Protein AF-A0A535ISM0-F1 (afdb_monomer_lite)

Foldseek 3Di:
DDQVLLVVLLVLLVVDVVLVQCCLVPVPVSQCDDPNDHRPDDPVSVVQSVPDHDPDSVSVVVSSVVVSVVVVVVVVVVVVVVVD

pLDDT: mean 86.06, std 11.42, range [53.62, 95.62]

Radius of gyration: 14.02 Å; chains: 1; bounding box: 24×26×46 Å

Structure (mmCIF, N/CA/C/O backbone):
data_AF-A0A535ISM0-F1
#
_entry.id   AF-A0A535ISM0-F1
#
loop_
_atom_site.group_PDB
_atom_site.id
_atom_site.type_symbol
_atom_site.label_atom_id
_atom_site.label_alt_id
_atom_site.label_comp_id
_atom_site.label_asym_id
_atom_site.label_entity_id
_atom_site.label_seq_id
_atom_site.pdbx_PDB_ins_code
_atom_site.Cartn_x
_atom_site.Cartn_y
_atom_site.Cartn_z
_atom_site.occupancy
_atom_site.B_iso_or_equiv
_atom_site.auth_seq_id
_atom_site.auth_comp_id
_atom_site.auth_asym_id
_atom_site.auth_atom_id
_atom_site.pdbx_PDB_model_num
ATOM 1 N N . MET A 1 1 ? -4.459 -6.017 14.800 1.00 53.62 1 MET A N 1
ATOM 2 C CA . MET A 1 1 ? -4.276 -6.825 13.571 1.00 53.62 1 MET A CA 1
ATOM 3 C C . MET A 1 1 ? -2.982 -6.372 12.914 1.00 53.62 1 MET A C 1
ATOM 5 O O . MET A 1 1 ? -2.755 -5.171 12.859 1.00 53.62 1 MET A O 1
ATOM 9 N N . ALA A 1 2 ? -2.100 -7.282 12.507 1.00 73.00 2 ALA A N 1
ATOM 10 C CA . ALA A 1 2 ? -0.855 -6.892 11.848 1.00 73.00 2 ALA A CA 1
ATOM 11 C C . ALA A 1 2 ? -1.137 -6.633 10.357 1.00 73.00 2 ALA A C 1
ATOM 13 O O . ALA A 1 2 ? -1.592 -7.537 9.662 1.00 73.00 2 ALA A O 1
ATOM 14 N N . HIS A 1 3 ? -0.893 -5.409 9.882 1.00 87.06 3 HIS A N 1
ATOM 15 C CA . HIS A 1 3 ? -1.090 -4.962 8.492 1.00 87.06 3 HIS A CA 1
ATOM 16 C C . HIS A 1 3 ? -0.008 -5.517 7.536 1.00 87.06 3 HIS A C 1
ATOM 18 O O . HIS A 1 3 ? 0.586 -4.786 6.747 1.00 87.06 3 HIS A O 1
ATOM 24 N N . ILE A 1 4 ? 0.290 -6.818 7.646 1.00 90.00 4 ILE A N 1
ATOM 25 C CA . ILE A 1 4 ? 1.461 -7.476 7.037 1.00 90.00 4 ILE A CA 1
ATOM 26 C C . ILE A 1 4 ? 1.420 -7.395 5.513 1.00 90.00 4 ILE A C 1
ATOM 28 O O . I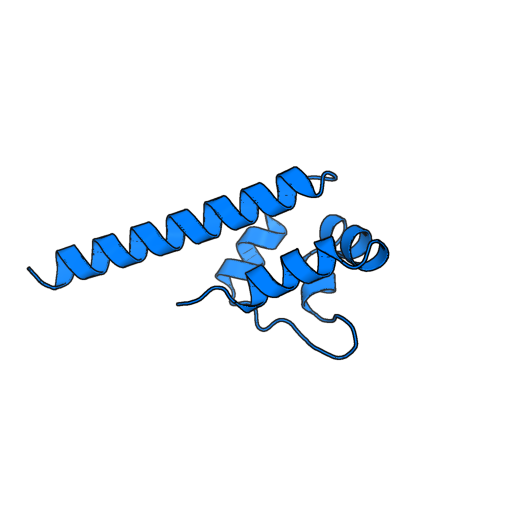LE A 1 4 ? 2.436 -7.106 4.890 1.00 90.00 4 ILE A O 1
ATOM 32 N N . ASP A 1 5 ? 0.265 -7.630 4.890 1.00 91.62 5 ASP A N 1
ATOM 33 C CA . ASP A 1 5 ? 0.175 -7.581 3.428 1.00 91.62 5 ASP A CA 1
ATOM 34 C C . ASP A 1 5 ? 0.294 -6.153 2.884 1.00 91.62 5 ASP A C 1
ATOM 36 O O . ASP A 1 5 ? 0.814 -5.966 1.785 1.00 91.62 5 ASP A O 1
ATOM 40 N N . LEU A 1 6 ? -0.094 -5.140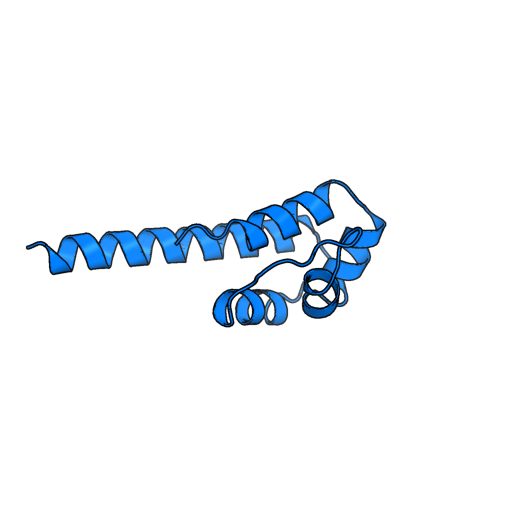 3.665 1.00 91.19 6 LEU A N 1
ATOM 41 C CA . LEU A 1 6 ? 0.129 -3.741 3.308 1.00 91.19 6 LEU A CA 1
ATOM 42 C C . LEU A 1 6 ? 1.618 -3.369 3.418 1.00 91.19 6 LEU A C 1
ATOM 44 O O . LEU A 1 6 ? 2.154 -2.700 2.538 1.00 91.19 6 LEU A O 1
ATOM 48 N N . GLU A 1 7 ? 2.312 -3.857 4.449 1.00 92.00 7 GLU A N 1
ATOM 49 C CA . GLU A 1 7 ? 3.767 -3.704 4.589 1.00 92.00 7 GLU A CA 1
ATOM 50 C C . GLU A 1 7 ? 4.514 -4.424 3.449 1.00 92.00 7 GLU A C 1
ATOM 52 O O . GLU A 1 7 ? 5.377 -3.828 2.802 1.00 92.00 7 GLU A O 1
ATOM 57 N N . ARG A 1 8 ? 4.127 -5.668 3.123 1.00 92.19 8 ARG A N 1
ATOM 58 C CA . ARG A 1 8 ? 4.695 -6.440 2.001 1.00 92.19 8 ARG A CA 1
ATOM 59 C C . ARG A 1 8 ? 4.482 -5.741 0.657 1.00 92.19 8 ARG A C 1
ATOM 61 O O . ARG A 1 8 ? 5.399 -5.744 -0.163 1.00 92.19 8 ARG A O 1
ATOM 68 N N . LEU A 1 9 ? 3.314 -5.134 0.432 1.00 93.12 9 LEU A N 1
ATOM 69 C CA . LEU A 1 9 ? 3.012 -4.359 -0.778 1.00 93.12 9 LEU A CA 1
ATOM 70 C C . LEU A 1 9 ? 4.008 -3.206 -0.952 1.00 93.12 9 LEU A C 1
ATOM 72 O O . LEU A 1 9 ? 4.579 -3.017 -2.028 1.00 93.12 9 LEU A O 1
ATOM 76 N N . VAL A 1 10 ? 4.256 -2.457 0.124 1.00 93.31 10 VAL A N 1
ATOM 77 C CA . VAL A 1 10 ? 5.210 -1.345 0.119 1.00 93.31 10 VAL A CA 1
ATOM 78 C C . VAL A 1 10 ? 6.641 -1.851 -0.078 1.00 93.31 10 VAL A C 1
ATOM 80 O O . VAL A 1 10 ? 7.383 -1.283 -0.880 1.00 93.31 10 VAL A O 1
ATOM 83 N N . SER A 1 11 ? 7.033 -2.948 0.576 1.00 93.50 11 SER A N 1
ATOM 84 C CA . SER A 1 11 ? 8.347 -3.570 0.361 1.00 93.50 11 SER A CA 1
ATOM 85 C C . SER A 1 11 ? 8.545 -4.034 -1.086 1.00 93.50 11 SER A C 1
ATOM 87 O O . SER A 1 11 ? 9.616 -3.817 -1.648 1.00 93.50 11 SER A O 1
ATOM 89 N N . ALA A 1 12 ? 7.519 -4.601 -1.727 1.00 93.19 12 ALA A N 1
ATOM 90 C CA . ALA A 1 12 ? 7.578 -4.968 -3.141 1.00 93.19 12 ALA A CA 1
ATOM 91 C C . ALA A 1 12 ? 7.818 -3.736 -4.033 1.00 93.19 12 ALA A C 1
ATOM 93 O O . ALA A 1 12 ? 8.688 -3.768 -4.900 1.00 93.19 12 ALA A O 1
ATOM 94 N N . GLY A 1 13 ? 7.139 -2.613 -3.767 1.00 93.75 13 GLY A N 1
ATOM 95 C CA . GLY A 1 13 ? 7.381 -1.346 -4.474 1.00 93.75 13 GLY A CA 1
ATOM 96 C C . GLY A 1 13 ? 8.767 -0.741 -4.210 1.00 93.75 13 GLY A C 1
ATOM 97 O O . GLY A 1 13 ? 9.312 -0.007 -5.039 1.00 93.75 13 GLY A O 1
ATOM 98 N N . ALA A 1 14 ? 9.382 -1.046 -3.068 1.00 93.81 14 ALA A N 1
ATOM 99 C CA . ALA A 1 14 ? 10.748 -0.622 -2.782 1.00 93.81 14 ALA A CA 1
ATOM 100 C C . ALA A 1 14 ? 11.776 -1.405 -3.617 1.00 93.81 14 ALA A C 1
ATOM 102 O O . ALA A 1 14 ? 12.752 -0.807 -4.071 1.00 93.81 14 ALA A O 1
ATOM 103 N N . LEU A 1 15 ? 11.532 -2.700 -3.847 1.00 93.69 15 LEU A N 1
ATOM 104 C CA . LEU A 1 15 ? 12.461 -3.627 -4.502 1.00 93.69 15 LEU A CA 1
ATOM 105 C C . LEU A 1 15 ? 12.296 -3.712 -6.027 1.00 93.69 15 LEU A C 1
ATOM 107 O O . LEU A 1 15 ? 13.280 -3.945 -6.724 1.00 93.69 15 LEU A O 1
ATOM 111 N N . ASP A 1 16 ? 11.086 -3.511 -6.555 1.00 94.06 16 ASP A N 1
ATOM 112 C CA . ASP A 1 16 ? 10.793 -3.606 -7.989 1.00 94.06 16 ASP A CA 1
ATOM 113 C C . ASP A 1 16 ? 10.266 -2.267 -8.530 1.00 94.06 16 ASP A C 1
ATOM 115 O O . ASP A 1 16 ? 9.174 -1.805 -8.190 1.00 94.06 16 ASP A O 1
ATOM 119 N N . TYR A 1 17 ? 11.054 -1.640 -9.407 1.00 93.31 17 TYR A N 1
ATOM 120 C CA . TYR A 1 17 ? 10.717 -0.356 -10.024 1.00 93.31 17 TYR A CA 1
ATOM 121 C C . TYR A 1 17 ? 9.460 -0.424 -10.904 1.00 93.31 17 TYR A C 1
ATOM 123 O O . TYR A 1 17 ? 8.635 0.484 -10.853 1.00 93.31 17 TYR A O 1
ATOM 131 N N . LYS A 1 18 ? 9.264 -1.500 -11.674 1.00 92.62 18 LYS A N 1
ATOM 132 C CA . LYS A 1 18 ? 8.073 -1.639 -12.532 1.00 92.62 18 LYS A CA 1
ATOM 133 C C . LYS A 1 18 ? 6.824 -1.828 -11.683 1.00 92.62 18 LYS A C 1
ATOM 135 O O . LYS A 1 18 ? 5.763 -1.285 -11.994 1.00 92.62 18 LYS A O 1
ATOM 140 N N . PHE A 1 19 ? 6.950 -2.578 -10.592 1.00 93.62 19 PHE A N 1
ATOM 141 C CA . PHE A 1 19 ? 5.863 -2.718 -9.635 1.00 93.62 19 PHE A CA 1
ATOM 142 C C . PHE A 1 19 ? 5.562 -1.401 -8.922 1.00 93.62 19 PHE A C 1
ATOM 144 O O . PHE A 1 19 ? 4.396 -1.070 -8.752 1.00 93.62 19 PHE A O 1
ATOM 151 N N . ARG A 1 20 ? 6.579 -0.607 -8.572 1.00 94.81 20 ARG A N 1
ATOM 152 C CA . ARG A 1 20 ? 6.396 0.744 -8.022 1.00 94.81 20 ARG A CA 1
ATOM 153 C C . ARG A 1 20 ? 5.577 1.638 -8.945 1.00 94.81 20 ARG A C 1
ATOM 155 O O . ARG A 1 20 ? 4.662 2.306 -8.477 1.00 94.81 20 ARG A O 1
ATOM 162 N N . GLU A 1 21 ? 5.891 1.655 -10.238 1.00 94.56 21 GLU A N 1
ATOM 163 C CA . GLU A 1 21 ? 5.129 2.437 -11.216 1.00 94.56 21 GLU A CA 1
ATOM 164 C C . GLU A 1 21 ? 3.669 1.979 -11.287 1.00 94.56 21 GLU A C 1
ATOM 166 O O . GLU A 1 21 ? 2.757 2.808 -11.304 1.00 94.56 21 GLU A O 1
ATOM 171 N N . LEU A 1 22 ? 3.431 0.661 -11.274 1.00 93.31 22 LEU A N 1
ATOM 172 C CA . LEU A 1 22 ? 2.079 0.111 -11.213 1.00 93.31 22 LEU A CA 1
ATOM 173 C C . LEU A 1 22 ? 1.369 0.509 -9.914 1.00 93.31 22 LEU A C 1
ATOM 175 O O . LEU A 1 22 ? 0.223 0.936 -9.972 1.00 93.31 22 LEU A O 1
ATOM 179 N N . LEU A 1 23 ? 2.049 0.405 -8.775 1.00 93.44 23 LEU A N 1
ATOM 180 C CA . LEU A 1 23 ? 1.529 0.711 -7.445 1.00 93.44 23 LEU A CA 1
ATOM 181 C C . LEU A 1 23 ? 1.136 2.182 -7.300 1.00 93.44 23 LEU A C 1
ATOM 183 O O . LEU A 1 23 ? 0.103 2.466 -6.709 1.00 93.44 23 LEU A O 1
ATOM 187 N N . LEU A 1 24 ? 1.916 3.110 -7.858 1.00 94.44 24 LEU A N 1
ATOM 188 C CA . LEU A 1 24 ? 1.586 4.538 -7.840 1.00 94.44 24 LEU A CA 1
ATOM 189 C C . LEU A 1 24 ? 0.445 4.888 -8.800 1.00 94.44 24 LEU A C 1
ATOM 191 O O . LEU A 1 24 ? -0.368 5.758 -8.501 1.00 94.44 24 LEU A O 1
ATOM 195 N N . ARG A 1 25 ? 0.374 4.217 -9.955 1.00 93.75 25 ARG A N 1
ATOM 196 C CA . ARG A 1 25 ? -0.659 4.483 -10.965 1.00 93.75 25 ARG A CA 1
ATOM 197 C C . ARG A 1 25 ? -2.006 3.855 -10.613 1.00 93.75 25 ARG A C 1
ATOM 199 O O . ARG A 1 25 ? -3.045 4.454 -10.868 1.00 93.75 25 ARG A O 1
ATOM 206 N N . ASP A 1 26 ? -1.982 2.624 -10.120 1.00 92.62 26 ASP A N 1
ATOM 207 C CA . ASP A 1 26 ? -3.159 1.804 -9.846 1.00 92.62 26 ASP A CA 1
ATOM 208 C C . ASP A 1 26 ? -2.884 0.867 -8.649 1.00 92.62 26 ASP A C 1
ATOM 210 O O . ASP A 1 26 ? -2.547 -0.312 -8.824 1.00 92.62 26 ASP A O 1
ATOM 214 N N . PRO A 1 27 ? -3.009 1.391 -7.414 1.00 91.44 27 PRO A N 1
ATOM 215 C CA . PRO A 1 27 ? -2.692 0.649 -6.197 1.00 91.44 27 PRO A CA 1
ATOM 216 C C . PRO A 1 27 ? -3.530 -0.619 -6.008 1.00 91.44 27 PRO A C 1
ATOM 218 O O . PRO A 1 27 ? -3.050 -1.605 -5.452 1.00 91.44 27 PRO A O 1
ATOM 221 N N . ILE A 1 28 ? -4.784 -0.605 -6.470 1.00 91.25 28 ILE A N 1
ATOM 222 C CA . ILE A 1 28 ? -5.695 -1.747 -6.343 1.00 91.25 28 ILE A CA 1
ATOM 223 C C . ILE A 1 28 ? -5.278 -2.856 -7.296 1.00 91.25 28 ILE A C 1
ATOM 225 O O . ILE A 1 28 ? -5.143 -4.004 -6.879 1.00 91.25 28 ILE A O 1
ATOM 229 N N . ARG A 1 29 ? -4.969 -2.510 -8.547 1.00 90.62 29 ARG A N 1
ATOM 230 C CA . ARG A 1 29 ? -4.436 -3.486 -9.494 1.00 90.62 29 ARG A CA 1
ATOM 231 C C . ARG A 1 29 ? -3.084 -4.043 -9.058 1.00 90.62 29 ARG A C 1
ATOM 233 O O . ARG A 1 29 ? -2.829 -5.223 -9.275 1.00 90.62 29 ARG A O 1
ATOM 240 N N . ALA A 1 30 ? -2.225 -3.224 -8.452 1.00 91.00 30 ALA A N 1
ATOM 241 C CA . ALA A 1 30 ? -0.959 -3.687 -7.884 1.00 91.00 30 ALA A CA 1
ATOM 242 C C . ALA A 1 30 ? -1.176 -4.679 -6.726 1.00 91.00 30 ALA A C 1
ATOM 244 O O . ALA A 1 30 ? -0.466 -5.678 -6.624 1.00 91.00 30 ALA A O 1
ATOM 245 N N . ALA A 1 31 ? -2.183 -4.439 -5.882 1.00 89.88 31 ALA A N 1
ATOM 246 C CA . ALA A 1 31 ? -2.543 -5.340 -4.790 1.00 89.88 31 ALA A CA 1
ATOM 247 C C . ALA A 1 31 ? -3.104 -6.694 -5.273 1.00 89.88 31 ALA A C 1
ATOM 249 O O . ALA A 1 31 ? -2.941 -7.713 -4.596 1.00 89.88 31 ALA A O 1
ATOM 250 N N . ASP A 1 32 ? -3.719 -6.726 -6.457 1.00 86.38 32 ASP A N 1
ATOM 251 C CA . ASP A 1 32 ? -4.296 -7.938 -7.048 1.00 86.38 32 ASP A CA 1
ATOM 252 C C . ASP A 1 32 ? -3.256 -8.898 -7.662 1.00 86.38 32 ASP A C 1
ATOM 254 O O . ASP A 1 32 ? -3.613 -10.024 -8.034 1.00 86.38 32 ASP A O 1
ATOM 258 N N . GLY A 1 33 ? -1.973 -8.519 -7.738 1.00 74.12 33 GLY A N 1
ATOM 259 C CA . GLY A 1 33 ? -0.921 -9.458 -8.130 1.00 74.12 33 GLY A CA 1
ATOM 260 C C . GLY A 1 33 ? 0.501 -8.897 -8.198 1.00 74.12 33 GLY A C 1
ATOM 261 O O . GLY A 1 33 ? 0.775 -7.939 -8.920 1.00 74.12 33 GLY A O 1
ATOM 262 N N . TYR A 1 34 ? 1.429 -9.597 -7.540 1.00 71.94 34 TYR A N 1
ATOM 263 C CA . TYR A 1 34 ? 2.883 -9.444 -7.663 1.00 71.94 34 TYR A CA 1
ATOM 264 C C . TYR A 1 34 ? 3.533 -10.836 -7.732 1.00 71.94 34 TYR A C 1
ATOM 266 O O . TYR A 1 34 ? 3.374 -11.629 -6.811 1.00 71.94 34 TYR A O 1
ATOM 274 N N . TYR A 1 35 ? 4.225 -11.165 -8.835 1.00 62.94 35 TYR A N 1
ATOM 275 C CA . TYR A 1 35 ? 4.882 -12.471 -9.067 1.00 62.94 35 TYR A CA 1
ATOM 276 C C . TYR A 1 35 ? 4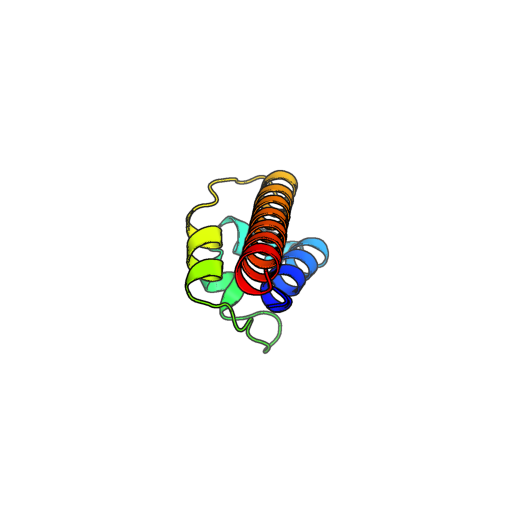.060 -13.703 -8.618 1.00 62.94 35 TYR A C 1
ATOM 278 O O . TYR A 1 35 ? 4.552 -14.546 -7.877 1.00 62.94 35 TYR A O 1
ATOM 286 N N . LEU A 1 36 ? 2.813 -13.823 -9.093 1.00 62.06 36 LEU A N 1
ATOM 287 C CA . LEU A 1 36 ? 1.876 -14.926 -8.790 1.00 62.06 36 LEU A CA 1
ATOM 288 C C . LEU A 1 36 ? 1.306 -14.954 -7.358 1.00 62.06 36 LEU A C 1
ATOM 290 O O . LEU A 1 36 ? 0.429 -15.777 -7.094 1.00 62.06 36 LEU A O 1
ATOM 294 N N . ASP A 1 37 ? 1.722 -14.049 -6.470 1.00 73.94 37 ASP A N 1
ATOM 295 C CA . ASP A 1 37 ? 1.148 -13.891 -5.131 1.00 73.94 37 ASP A CA 1
ATOM 296 C C . ASP A 1 37 ? 0.183 -12.691 -5.079 1.00 73.94 37 ASP A C 1
ATOM 298 O O . ASP A 1 37 ? 0.327 -11.717 -5.828 1.00 73.94 37 ASP A O 1
ATOM 302 N N . ARG A 1 38 ? -0.834 -12.773 -4.215 1.00 82.44 38 ARG A N 1
ATOM 303 C CA . ARG A 1 38 ? -1.846 -11.720 -4.020 1.00 82.44 38 ARG A CA 1
ATOM 304 C C . ARG A 1 38 ? -1.787 -11.190 -2.599 1.00 82.44 38 ARG A C 1
ATOM 306 O O . ARG A 1 38 ? -1.777 -11.968 -1.646 1.00 82.44 38 ARG A O 1
ATOM 313 N N . PHE A 1 39 ? -1.854 -9.871 -2.455 1.00 89.06 39 PHE A N 1
ATOM 314 C CA . PHE A 1 39 ? -1.928 -9.234 -1.144 1.00 89.06 39 PHE A CA 1
ATOM 315 C C . PHE A 1 39 ? -3.358 -9.348 -0.605 1.00 89.06 39 PHE A C 1
ATOM 317 O O . PHE A 1 39 ? -4.316 -8.922 -1.256 1.00 89.06 39 PHE A O 1
ATOM 324 N N . ARG A 1 40 ? -3.539 -9.926 0.588 1.00 90.31 40 ARG A N 1
ATOM 325 C CA . ARG A 1 40 ? -4.868 -10.119 1.192 1.00 90.31 40 ARG A CA 1
ATOM 326 C C . ARG A 1 40 ? -5.276 -8.890 1.992 1.00 90.31 40 ARG A C 1
ATOM 328 O O . ARG A 1 40 ? -5.470 -8.944 3.201 1.00 90.31 40 ARG A O 1
ATOM 335 N N . LEU A 1 41 ? -5.420 -7.775 1.284 1.00 90.69 41 LEU A N 1
ATOM 336 C CA . LEU A 1 41 ? -5.808 -6.508 1.889 1.00 90.69 41 LEU A CA 1
ATOM 337 C C . LEU A 1 41 ? -7.275 -6.526 2.327 1.00 90.69 41 LEU A C 1
ATOM 339 O O . LEU A 1 41 ? -8.173 -6.890 1.559 1.00 90.69 41 LEU A O 1
ATOM 343 N N . THR A 1 42 ? -7.512 -6.067 3.548 1.00 92.00 42 THR A N 1
ATOM 344 C CA . THR A 1 42 ? -8.841 -5.764 4.083 1.00 92.00 42 THR A CA 1
ATOM 345 C C . THR A 1 42 ? -9.486 -4.595 3.332 1.00 92.00 42 THR A C 1
ATOM 347 O O . THR A 1 42 ? -8.822 -3.821 2.639 1.00 92.00 42 THR A O 1
ATOM 350 N N . SER A 1 43 ? -10.801 -4.424 3.486 1.00 90.88 43 SER A N 1
ATOM 351 C CA . SER A 1 43 ? -11.524 -3.300 2.877 1.00 90.88 43 SER A CA 1
ATOM 352 C C . SER A 1 43 ? -10.981 -1.936 3.319 1.00 90.88 43 SER A C 1
ATOM 354 O O . SER A 1 43 ? -10.918 -1.017 2.507 1.00 90.88 43 SER A O 1
ATOM 356 N N . GLU A 1 44 ? -10.546 -1.805 4.576 1.00 91.50 44 GLU A N 1
ATOM 357 C CA . GLU A 1 44 ? -9.948 -0.563 5.079 1.00 91.50 44 GLU A CA 1
ATOM 358 C C . GLU A 1 44 ? -8.578 -0.280 4.447 1.00 91.50 44 GLU A C 1
ATOM 360 O O . GLU A 1 44 ? -8.290 0.857 4.077 1.00 91.50 44 GLU A O 1
ATOM 365 N N . GLU A 1 45 ? -7.749 -1.313 4.279 1.00 92.81 45 GLU A N 1
ATOM 366 C CA . GLU A 1 45 ? -6.433 -1.192 3.640 1.00 92.81 45 GLU A CA 1
ATOM 367 C C . GLU A 1 45 ? -6.566 -0.851 2.149 1.00 92.81 45 GLU A C 1
ATOM 369 O O . GLU A 1 45 ? -5.824 -0.027 1.617 1.00 92.81 45 GLU A O 1
ATOM 374 N N . LYS A 1 46 ? -7.569 -1.412 1.468 1.00 92.56 46 LYS A N 1
ATOM 375 C CA . LYS A 1 46 ? -7.901 -1.007 0.094 1.00 92.56 46 LYS A CA 1
ATOM 376 C C . LYS A 1 46 ? -8.357 0.450 0.035 1.00 92.56 46 LYS A C 1
ATOM 378 O O . LYS A 1 46 ? -7.929 1.183 -0.853 1.00 92.56 46 LYS A O 1
ATOM 383 N N . ALA A 1 47 ? -9.174 0.886 0.995 1.00 92.69 47 ALA A N 1
ATOM 384 C CA . ALA A 1 47 ? -9.661 2.260 1.046 1.00 92.69 47 ALA A CA 1
ATOM 385 C C . ALA A 1 47 ? -8.523 3.275 1.242 1.00 92.69 47 ALA A C 1
ATOM 387 O O . ALA A 1 47 ? -8.510 4.308 0.567 1.00 92.69 47 ALA A O 1
ATOM 388 N N . VAL A 1 48 ? -7.542 2.997 2.115 1.00 92.75 48 VAL A N 1
ATOM 389 C CA . VAL A 1 48 ? -6.388 3.902 2.264 1.00 92.75 48 VAL A CA 1
ATOM 390 C C . VAL A 1 48 ? -5.575 3.970 0.973 1.00 92.75 48 VAL A C 1
ATOM 392 O O . VAL A 1 48 ? -5.275 5.072 0.523 1.00 92.75 48 VAL A O 1
ATOM 395 N N . LEU A 1 49 ? -5.320 2.837 0.309 1.00 92.31 49 LEU A N 1
ATOM 396 C CA . LEU A 1 49 ? -4.586 2.812 -0.959 1.00 92.31 49 LEU A CA 1
ATOM 397 C C . LEU A 1 49 ? -5.255 3.660 -2.045 1.00 92.31 49 LEU A C 1
ATOM 399 O O . LEU A 1 49 ? -4.573 4.423 -2.722 1.00 92.31 49 LEU A O 1
ATOM 403 N N . THR A 1 50 ? -6.582 3.583 -2.183 1.00 90.31 50 THR A N 1
ATOM 404 C CA . THR A 1 50 ? -7.321 4.399 -3.166 1.00 90.31 50 THR A CA 1
ATOM 405 C C . THR A 1 50 ? -7.336 5.893 -2.852 1.00 90.31 50 THR A C 1
ATOM 407 O O . THR A 1 50 ? -7.558 6.705 -3.749 1.00 90.31 50 THR A O 1
ATOM 410 N N . ASN A 1 51 ? -7.127 6.271 -1.590 1.00 92.31 51 ASN A N 1
ATOM 411 C CA . ASN A 1 51 ? -7.172 7.666 -1.155 1.00 92.31 51 ASN A CA 1
ATOM 412 C C . ASN A 1 51 ? -5.817 8.376 -1.261 1.00 92.31 51 ASN A C 1
ATOM 414 O O . ASN A 1 51 ? -5.767 9.606 -1.197 1.00 92.31 51 ASN A O 1
ATOM 418 N N . ILE A 1 52 ? -4.722 7.638 -1.451 1.00 91.69 52 ILE A N 1
ATOM 419 C CA . ILE A 1 52 ? -3.395 8.224 -1.630 1.00 91.69 52 ILE A CA 1
ATOM 420 C C . ILE A 1 52 ? -3.274 8.771 -3.053 1.00 91.69 52 ILE A C 1
ATOM 422 O O . ILE A 1 52 ? -3.322 8.032 -4.031 1.00 91.69 52 ILE A O 1
ATOM 426 N N . ARG A 1 53 ? -3.075 10.087 -3.169 1.00 87.31 53 ARG A N 1
ATOM 427 C CA . ARG A 1 53 ? -2.865 10.780 -4.446 1.00 87.31 53 ARG A CA 1
ATOM 428 C C . ARG A 1 53 ? -1.453 11.341 -4.494 1.00 87.31 53 ARG A C 1
ATOM 430 O O . ARG A 1 53 ? -1.220 12.478 -4.094 1.00 87.31 53 ARG A O 1
ATOM 437 N N . THR A 1 54 ? -0.502 10.533 -4.946 1.00 91.25 54 THR A N 1
ATOM 438 C CA . THR A 1 54 ? 0.887 10.964 -5.124 1.00 91.25 54 THR A CA 1
ATOM 439 C C . THR A 1 54 ? 1.561 10.181 -6.243 1.00 91.25 54 THR A C 1
ATOM 441 O O . THR A 1 54 ? 1.302 8.995 -6.415 1.00 91.25 54 THR A O 1
ATOM 444 N N . ASN A 1 55 ? 2.461 10.849 -6.963 1.00 91.38 55 ASN A N 1
ATOM 445 C CA . ASN A 1 55 ? 3.382 10.214 -7.909 1.00 91.38 55 ASN A CA 1
ATOM 446 C C . ASN A 1 55 ? 4.769 9.978 -7.284 1.00 91.38 55 ASN A C 1
ATOM 448 O O . ASN A 1 55 ? 5.673 9.484 -7.951 1.00 91.38 55 ASN A O 1
ATOM 452 N N . ASP A 1 56 ? 4.952 10.355 -6.016 1.00 94.94 56 ASP A N 1
ATOM 453 C CA . ASP A 1 56 ? 6.187 10.160 -5.266 1.00 94.94 56 ASP A CA 1
ATOM 454 C C . ASP A 1 56 ? 6.063 8.962 -4.318 1.00 94.94 56 ASP A C 1
ATOM 456 O O . ASP A 1 56 ? 5.208 8.924 -3.426 1.00 94.94 56 ASP A O 1
ATOM 460 N N . PHE A 1 57 ? 6.958 7.992 -4.493 1.00 95.25 57 PHE A N 1
ATOM 461 C CA . PHE A 1 57 ? 6.940 6.755 -3.722 1.00 95.25 57 PHE A CA 1
ATOM 462 C C . PHE A 1 57 ? 7.268 6.968 -2.243 1.00 95.25 57 PHE A C 1
ATOM 464 O O . PHE A 1 57 ? 6.695 6.288 -1.396 1.00 95.25 57 PHE A O 1
ATOM 471 N N . GLN A 1 58 ? 8.135 7.926 -1.900 1.00 95.62 58 GLN A N 1
ATOM 472 C CA . GLN A 1 58 ? 8.457 8.197 -0.494 1.00 95.62 58 GLN A CA 1
ATOM 473 C C . GLN A 1 58 ? 7.236 8.725 0.262 1.00 95.62 58 GLN A C 1
ATOM 475 O O . GLN A 1 58 ? 6.933 8.269 1.365 1.00 95.62 58 GLN A O 1
ATOM 480 N N . THR A 1 59 ? 6.495 9.640 -0.359 1.00 95.25 59 THR A N 1
ATOM 481 C CA . THR A 1 59 ? 5.231 10.158 0.164 1.00 95.25 59 THR A CA 1
ATOM 482 C C . THR A 1 59 ? 4.198 9.044 0.300 1.00 95.25 59 THR A C 1
ATOM 484 O O . THR A 1 59 ? 3.555 8.957 1.341 1.00 95.25 59 THR A O 1
ATOM 487 N N . PHE A 1 60 ? 4.088 8.155 -0.692 1.00 95.06 60 PHE A N 1
ATOM 488 C CA . PHE A 1 60 ? 3.197 6.994 -0.628 1.00 95.06 60 PHE A CA 1
ATOM 489 C C . PHE A 1 60 ? 3.510 6.102 0.584 1.00 95.06 60 PHE A C 1
ATOM 491 O O . PHE A 1 60 ? 2.628 5.818 1.393 1.00 95.06 60 PHE A O 1
ATOM 498 N N . VAL A 1 61 ? 4.781 5.713 0.746 1.00 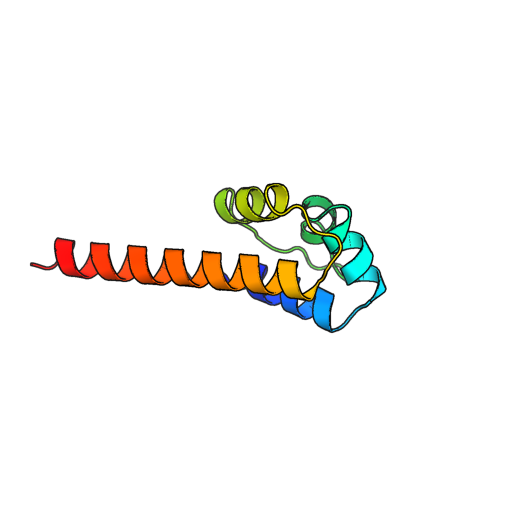95.25 61 VAL A N 1
ATOM 499 C CA . VAL A 1 61 ? 5.258 4.883 1.867 1.00 95.25 61 VAL A CA 1
ATOM 500 C C . VAL A 1 61 ? 4.967 5.555 3.205 1.00 95.25 61 VAL A C 1
ATOM 502 O O . VAL A 1 61 ? 4.444 4.908 4.111 1.00 95.25 61 VAL A O 1
ATOM 505 N N . ARG A 1 62 ? 5.269 6.854 3.327 1.00 95.50 62 ARG A N 1
ATOM 506 C CA . ARG A 1 62 ? 5.025 7.619 4.554 1.00 95.50 62 ARG A CA 1
ATOM 507 C C . ARG A 1 62 ? 3.544 7.629 4.916 1.00 95.50 62 ARG A C 1
ATOM 509 O O . ARG A 1 62 ? 3.210 7.317 6.049 1.00 95.50 62 ARG A O 1
ATOM 516 N N . THR A 1 63 ? 2.654 7.905 3.962 1.00 94.62 63 THR A N 1
ATOM 517 C CA . THR A 1 63 ? 1.207 7.920 4.225 1.00 94.62 63 THR A CA 1
ATOM 518 C C . THR A 1 63 ? 0.687 6.559 4.693 1.00 94.62 63 THR A C 1
ATOM 520 O O . THR A 1 63 ? -0.142 6.501 5.601 1.00 94.62 63 THR A O 1
ATOM 523 N N . ILE A 1 64 ? 1.194 5.460 4.127 1.00 94.44 64 ILE A N 1
ATOM 524 C CA . ILE A 1 64 ? 0.856 4.107 4.590 1.00 94.44 64 ILE A CA 1
ATOM 525 C C . ILE A 1 64 ? 1.387 3.850 6.006 1.00 94.44 64 ILE A C 1
ATOM 527 O O . ILE A 1 64 ? 0.644 3.355 6.853 1.00 94.44 64 ILE A O 1
ATOM 531 N N . ALA A 1 65 ? 2.642 4.207 6.287 1.00 92.06 65 ALA A N 1
ATOM 532 C CA . ALA A 1 65 ? 3.250 4.027 7.605 1.00 92.06 65 ALA A CA 1
ATOM 533 C C . ALA A 1 65 ? 2.525 4.834 8.696 1.00 92.06 65 ALA A C 1
ATOM 535 O O . ALA A 1 65 ? 2.247 4.306 9.778 1.00 92.06 65 ALA A O 1
ATOM 536 N N . AS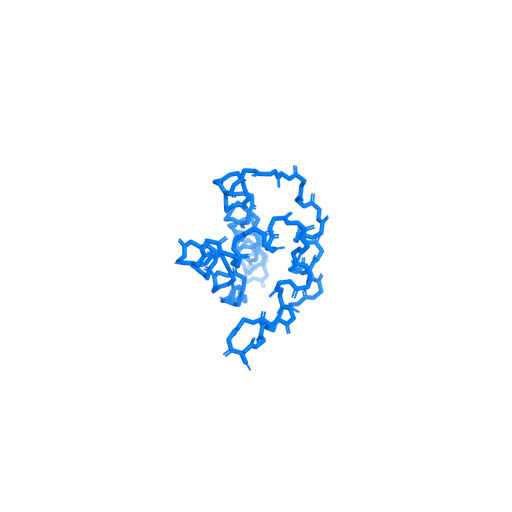P A 1 66 ? 2.157 6.081 8.393 1.00 92.44 66 ASP A N 1
ATOM 537 C CA . ASP A 1 66 ? 1.373 6.933 9.285 1.00 92.44 66 ASP A CA 1
ATOM 538 C C . ASP A 1 66 ? 0.018 6.282 9.572 1.00 92.44 66 ASP A C 1
ATOM 540 O O . ASP A 1 66 ? -0.367 6.142 10.733 1.00 92.44 66 ASP A O 1
ATOM 544 N N . TRP A 1 67 ? -0.688 5.811 8.541 1.00 93.50 67 TRP A N 1
ATOM 545 C CA . TRP A 1 67 ? -1.982 5.149 8.707 1.00 93.50 67 TRP A CA 1
ATOM 546 C C . TRP A 1 67 ? -1.891 3.881 9.570 1.00 93.50 67 TRP A C 1
ATOM 548 O O . TRP A 1 67 ? -2.680 3.722 10.505 1.00 93.50 67 TRP A O 1
ATOM 558 N N . ILE A 1 68 ? -0.901 3.013 9.318 1.00 91.12 68 ILE A N 1
ATOM 559 C CA . ILE A 1 68 ? -0.652 1.799 10.116 1.00 91.12 68 ILE A CA 1
ATOM 560 C C . ILE A 1 68 ? -0.421 2.167 11.586 1.00 91.12 68 ILE A C 1
ATOM 562 O O . ILE A 1 68 ? -0.985 1.536 12.482 1.00 91.12 68 ILE A O 1
ATOM 566 N N . THR A 1 69 ? 0.383 3.202 11.840 1.00 89.19 69 THR A N 1
ATOM 567 C CA . THR A 1 69 ? 0.705 3.662 13.197 1.00 89.19 69 THR A CA 1
ATOM 568 C C . THR A 1 69 ? -0.544 4.162 13.920 1.00 89.19 69 THR A C 1
ATOM 570 O O . THR A 1 69 ? -0.829 3.703 15.024 1.00 89.19 69 THR A O 1
ATOM 573 N N . HIS A 1 70 ? -1.358 5.008 13.277 1.00 87.50 70 HIS A N 1
ATOM 574 C CA . HIS A 1 70 ? -2.608 5.509 13.863 1.00 87.50 70 HIS A CA 1
ATOM 575 C C . HIS A 1 70 ? -3.588 4.377 14.204 1.00 87.50 70 HIS A C 1
ATOM 577 O O . HIS A 1 70 ? -4.243 4.414 15.248 1.00 87.50 70 HIS A O 1
ATOM 583 N N . ARG A 1 71 ? -3.681 3.344 13.356 1.00 85.56 71 ARG A N 1
ATOM 584 C CA . ARG A 1 71 ? -4.539 2.176 13.609 1.00 85.56 71 ARG A CA 1
ATOM 585 C C . ARG A 1 71 ? -4.042 1.317 14.768 1.00 85.56 71 ARG A C 1
ATOM 587 O O . ARG A 1 71 ? -4.866 0.826 15.537 1.00 85.56 71 ARG A O 1
ATOM 594 N N . ARG A 1 72 ? -2.723 1.164 14.927 1.00 80.94 72 ARG A N 1
ATOM 595 C CA . ARG A 1 72 ? -2.130 0.468 16.082 1.00 80.94 72 ARG A CA 1
ATOM 596 C C . ARG A 1 72 ? -2.426 1.214 17.381 1.00 80.94 72 ARG A C 1
ATOM 598 O O . ARG A 1 72 ? -3.031 0.628 18.273 1.00 80.94 72 ARG A O 1
ATOM 605 N N . THR A 1 73 ? -2.138 2.514 17.433 1.00 75.62 73 THR A N 1
ATOM 606 C CA . THR A 1 73 ? -2.357 3.330 18.638 1.00 75.62 73 THR A CA 1
ATOM 607 C C . THR A 1 73 ? -3.835 3.418 19.030 1.00 75.62 73 THR A C 1
ATOM 609 O O . THR A 1 73 ? -4.171 3.345 20.211 1.00 75.62 73 THR A O 1
ATOM 612 N N . GLY A 1 74 ? -4.745 3.531 18.056 1.00 71.06 74 GLY A N 1
ATOM 613 C CA . GLY A 1 74 ? -6.187 3.517 18.323 1.00 71.06 74 GLY A CA 1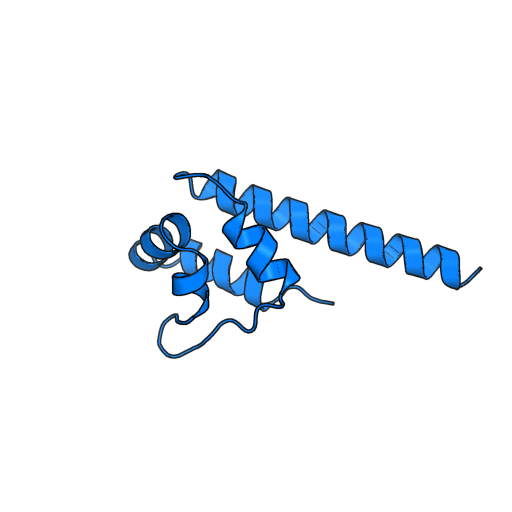
ATOM 614 C C . GLY A 1 74 ? -6.682 2.185 18.901 1.00 71.06 74 GLY A C 1
ATOM 615 O O . GLY A 1 74 ? -7.506 2.181 19.814 1.00 71.06 74 GLY A O 1
ATOM 616 N N . ALA A 1 75 ? -6.150 1.060 18.414 1.00 64.50 75 ALA A N 1
ATOM 617 C CA . ALA A 1 75 ? -6.480 -0.264 18.937 1.00 64.50 75 ALA A CA 1
ATOM 618 C C . ALA A 1 75 ? -5.931 -0.484 20.358 1.00 64.50 75 ALA A C 1
ATOM 620 O O . ALA A 1 75 ? -6.630 -1.036 21.205 1.00 64.50 75 ALA A O 1
ATOM 621 N N . GLU A 1 76 ? -4.710 -0.022 20.636 1.00 63.91 76 GLU A N 1
ATOM 622 C CA . GLU A 1 76 ? -4.098 -0.091 21.970 1.00 63.91 76 GLU A CA 1
ATOM 623 C C . GLU A 1 76 ? -4.886 0.727 22.998 1.00 63.91 76 GLU A C 1
ATOM 625 O O . GLU A 1 76 ? -5.137 0.253 24.106 1.00 63.91 76 GLU A O 1
ATOM 630 N N . ARG A 1 77 ? -5.350 1.923 22.615 1.00 66.69 77 ARG A N 1
ATOM 631 C CA . ARG A 1 77 ? -6.174 2.772 23.481 1.00 66.69 77 ARG A CA 1
ATOM 632 C C . ARG A 1 77 ? -7.500 2.106 23.858 1.00 66.69 77 ARG A C 1
ATOM 634 O O . ARG A 1 77 ? -7.843 2.080 25.035 1.00 66.69 77 ARG A O 1
ATOM 641 N N . TRP A 1 78 ? -8.204 1.523 22.887 1.00 59.31 78 TRP A N 1
ATOM 642 C CA . TRP A 1 78 ? -9.479 0.844 23.143 1.00 59.31 78 TRP A CA 1
ATOM 643 C C . TRP A 1 78 ? -9.326 -0.376 24.064 1.00 59.31 78 TRP A C 1
ATOM 645 O O . TRP A 1 78 ? -10.179 -0.619 24.918 1.00 59.31 78 TRP A O 1
ATOM 655 N N . LEU A 1 79 ? -8.227 -1.126 23.930 1.00 64.75 79 LEU A N 1
ATOM 656 C CA . LEU A 1 79 ? -7.931 -2.265 24.804 1.00 64.75 79 LEU A CA 1
ATOM 657 C C . LEU A 1 79 ? -7.674 -1.836 26.254 1.00 64.75 79 LEU A C 1
ATOM 659 O O . LEU A 1 79 ? -8.137 -2.513 27.167 1.00 64.75 79 LEU A O 1
ATOM 663 N N . LEU A 1 80 ? -6.978 -0.715 26.470 1.00 66.81 80 LEU A N 1
ATOM 664 C CA . LEU A 1 80 ? -6.757 -0.160 27.809 1.00 66.81 80 LEU A CA 1
ATOM 665 C C . LEU A 1 80 ? -8.059 0.356 28.440 1.00 66.81 80 LEU A C 1
ATOM 667 O O . LEU A 1 80 ? -8.288 0.129 29.622 1.00 66.81 80 LEU A O 1
ATOM 671 N N . GLU A 1 81 ? -8.922 1.010 27.657 1.00 67.56 81 GLU A N 1
ATOM 672 C CA . GLU A 1 81 ? -10.222 1.524 28.122 1.00 67.56 81 GLU A CA 1
ATOM 673 C C . GLU A 1 81 ? -11.245 0.405 28.393 1.00 67.56 81 GLU A C 1
ATOM 675 O O . GLU A 1 81 ? -12.129 0.581 29.223 1.00 67.56 81 GLU A O 1
ATOM 680 N N . SER A 1 82 ? -11.127 -0.749 27.727 1.00 65.94 82 SER A N 1
ATOM 681 C CA . SER A 1 82 ? -12.045 -1.893 27.897 1.00 65.94 82 SER A CA 1
ATOM 682 C C . SER A 1 82 ? -11.621 -2.879 28.995 1.00 65.94 82 SER A C 1
ATOM 684 O O . SER A 1 82 ? -12.367 -3.808 29.299 1.00 65.94 82 SER A O 1
ATOM 686 N N . ALA A 1 83 ? -10.413 -2.724 29.546 1.00 64.12 83 ALA A N 1
ATOM 687 C CA . ALA A 1 83 ? -9.852 -3.576 30.599 1.00 64.12 83 ALA A CA 1
ATOM 688 C C . ALA A 1 83 ? -9.866 -2.919 31.997 1.00 64.12 83 ALA A C 1
ATOM 690 O O . ALA A 1 83 ? -9.418 -3.548 32.958 1.00 64.12 83 ALA A O 1
ATOM 691 N N . ALA A 1 84 ? -10.348 -1.675 32.092 1.00 55.06 84 ALA A N 1
ATOM 692 C CA . ALA A 1 84 ? -10.537 -0.904 33.323 1.00 55.06 84 ALA A CA 1
ATOM 693 C C . ALA A 1 84 ? -12.006 -0.936 33.770 1.00 55.06 84 ALA A C 1
ATOM 695 O O . ALA A 1 84 ? -12.232 -0.934 35.001 1.00 55.06 84 ALA A O 1
#

Secondary structure (DSSP, 8-state):
---HHHHHHHHHHHH-HHHHHHHHH-HHHHHT-BTTB-----HHHHHHHHH---S-HHHHHHHHHHHHHHHHHHHHHHHHHH--

Sequence (84 aa):
MAHIDLERLVSAGALDYKFRELLLRDPIRAADGYYLDRFRLTSEEKAVLTNIRTNDFQTFVRTIADWITHRRTGAERWLLESAA